Protein AF-A0A8T6VBH2-F1 (afdb_monomer_lite)

pLDDT: mean 76.06, std 14.24, range [34.16, 90.25]

Radius of gyration: 12.53 Å; chains: 1; bounding box: 28×34×26 Å

Sequence (60 aa):
MKVIKTQDIRDIRVVCNGAVRKDKWAQIRDPRTGEVLHTGQLLYIKRVALKKYGKLVSLS

Secondary structure (DSSP, 8-state):
------------EEEEE-S-TTS-EEEEE-TTT--EEEEEEHHHHHHHHHHHH-------

Structure (mmCIF, N/CA/C/O backbone):
data_AF-A0A8T6VBH2-F1
#
_entry.id   AF-A0A8T6VBH2-F1
#
loop_
_atom_site.group_PDB
_atom_site.id
_atom_site.type_symbol
_atom_site.label_atom_id
_atom_site.label_alt_id
_atom_site.label_comp_id
_atom_site.label_asym_id
_atom_site.label_entity_id
_atom_site.label_seq_id
_atom_site.pdbx_PDB_ins_code
_atom_site.Cartn_x
_atom_site.Cartn_y
_atom_site.Cartn_z
_atom_site.occupancy
_atom_site.B_iso_or_equiv
_atom_site.auth_seq_id
_atom_site.auth_comp_id
_atom_site.auth_asym_id
_atom_site.auth_atom_id
_atom_site.pdbx_PDB_model_num
ATOM 1 N N . MET A 1 1 ? -9.153 29.059 14.988 1.00 34.16 1 MET A N 1
ATOM 2 C CA . MET A 1 1 ? -9.643 27.662 14.998 1.00 34.16 1 MET A CA 1
ATOM 3 C C . MET A 1 1 ? -8.666 26.807 14.199 1.00 34.16 1 MET A C 1
ATOM 5 O O . MET A 1 1 ? -8.525 27.036 13.005 1.00 34.16 1 MET A O 1
ATOM 9 N N . LYS A 1 2 ? -7.908 25.901 14.833 1.00 41.78 2 LYS A N 1
ATOM 10 C CA . LYS A 1 2 ? -7.075 24.942 14.089 1.00 41.78 2 LYS A CA 1
ATOM 11 C C . LYS A 1 2 ? -8.004 23.839 13.596 1.00 41.78 2 LYS A C 1
ATOM 13 O O . LYS A 1 2 ? -8.568 23.119 14.410 1.00 41.78 2 LYS A O 1
ATOM 18 N N . VAL A 1 3 ? -8.191 23.742 12.283 1.00 51.97 3 VAL A N 1
ATOM 19 C CA . VAL A 1 3 ? -8.902 22.618 11.666 1.00 51.97 3 VAL A CA 1
ATOM 20 C C . VAL A 1 3 ? -8.064 21.372 11.937 1.00 51.97 3 VAL A C 1
ATOM 22 O O . VAL A 1 3 ? -7.028 21.165 11.302 1.00 51.97 3 VAL A O 1
ATOM 25 N N . ILE A 1 4 ? -8.462 20.583 12.934 1.00 52.06 4 ILE A N 1
ATOM 26 C CA . ILE A 1 4 ? -7.893 19.259 13.165 1.00 52.06 4 ILE A CA 1
ATOM 27 C C . ILE A 1 4 ? -8.332 18.450 11.951 1.00 52.06 4 ILE A C 1
ATOM 29 O O . ILE A 1 4 ? -9.510 18.141 11.801 1.00 52.06 4 ILE A O 1
ATOM 33 N N . LYS A 1 5 ? -7.410 18.216 11.012 1.00 51.06 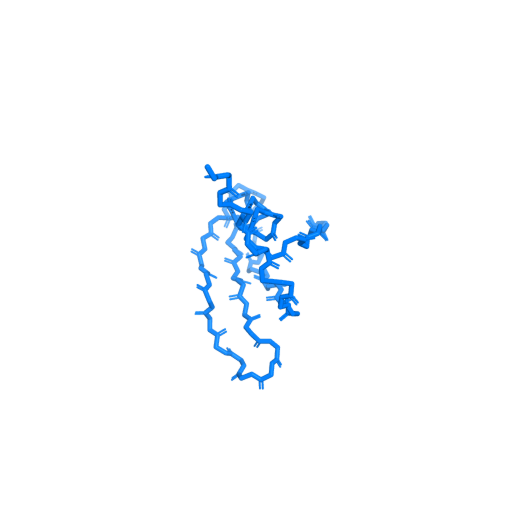5 LYS A N 1
ATOM 34 C CA . LYS A 1 5 ? -7.681 17.369 9.852 1.00 51.06 5 LYS A CA 1
ATOM 35 C C . LYS A 1 5 ? -8.000 15.989 10.403 1.00 51.06 5 LYS A C 1
ATOM 37 O O . LYS A 1 5 ? -7.084 15.306 10.851 1.00 51.06 5 LYS A O 1
ATOM 42 N N . THR A 1 6 ? -9.280 15.625 10.411 1.00 50.53 6 THR A N 1
ATOM 43 C CA . THR A 1 6 ? -9.745 14.288 10.765 1.00 50.53 6 THR A CA 1
ATOM 44 C C . THR A 1 6 ? -9.002 13.324 9.859 1.00 50.53 6 THR A C 1
ATOM 46 O O . THR A 1 6 ? -9.228 13.288 8.649 1.00 50.53 6 THR A O 1
ATOM 49 N N . GLN A 1 7 ? -8.007 12.643 10.415 1.00 58.53 7 GLN A N 1
ATOM 50 C CA . GLN A 1 7 ? -7.285 11.618 9.693 1.00 58.53 7 GLN A CA 1
ATOM 51 C C . GLN A 1 7 ? -8.287 10.478 9.570 1.00 58.53 7 GLN A C 1
ATOM 53 O O . GLN A 1 7 ? -8.702 9.907 10.573 1.00 58.53 7 GLN A O 1
ATOM 58 N N . ASP A 1 8 ? -8.795 10.265 8.361 1.00 58.28 8 ASP A N 1
ATOM 59 C CA . ASP A 1 8 ? -9.801 9.250 8.077 1.00 58.28 8 ASP A CA 1
ATOM 60 C C . ASP A 1 8 ? -9.061 7.908 8.193 1.00 58.28 8 ASP A C 1
ATOM 62 O O . ASP A 1 8 ? -8.404 7.465 7.245 1.00 58.28 8 ASP A O 1
ATOM 66 N N . ILE A 1 9 ? -9.044 7.330 9.405 1.00 61.16 9 ILE A N 1
ATOM 67 C CA . ILE A 1 9 ? -8.441 6.024 9.708 1.00 61.16 9 ILE A CA 1
ATOM 68 C C . ILE A 1 9 ? -9.336 4.966 9.057 1.00 61.16 9 ILE A C 1
ATOM 70 O O . ILE A 1 9 ? -10.069 4.227 9.709 1.00 61.16 9 ILE A O 1
ATOM 74 N N . ARG A 1 10 ? -9.342 4.949 7.726 1.00 68.44 10 ARG A N 1
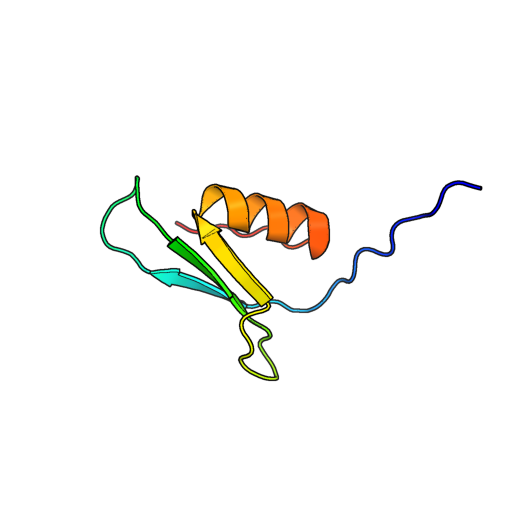ATOM 75 C CA . ARG A 1 10 ? -9.971 3.904 6.936 1.00 68.44 10 ARG A CA 1
ATOM 76 C C . ARG A 1 10 ? -8.996 2.759 6.837 1.00 68.44 10 ARG A C 1
ATOM 78 O O . ARG A 1 10 ? -7.803 2.961 6.596 1.00 68.44 10 ARG A O 1
ATOM 85 N N . ASP A 1 11 ? -9.517 1.552 6.994 1.00 76.62 11 ASP A N 1
ATOM 86 C CA . ASP A 1 11 ? -8.725 0.386 6.672 1.00 76.62 11 ASP A CA 1
ATOM 87 C C . ASP A 1 11 ? -8.436 0.404 5.168 1.00 76.62 11 ASP A C 1
ATOM 89 O O . ASP A 1 11 ? -9.340 0.548 4.350 1.00 76.62 11 ASP A O 1
ATOM 93 N N . ILE A 1 12 ? -7.157 0.343 4.810 1.00 82.12 12 ILE A N 1
ATOM 94 C CA . ILE A 1 12 ? -6.694 0.388 3.424 1.00 82.12 12 ILE A CA 1
ATOM 95 C C . ILE A 1 12 ? -5.811 -0.816 3.122 1.00 82.12 12 ILE A C 1
ATOM 97 O O . ILE A 1 12 ? -4.966 -1.212 3.933 1.00 82.12 12 ILE A O 1
ATOM 101 N N . ARG A 1 13 ? -5.951 -1.380 1.925 1.00 85.00 13 ARG A N 1
ATOM 102 C CA . ARG A 1 13 ? -5.083 -2.445 1.421 1.00 85.00 13 ARG A CA 1
ATOM 103 C C . ARG A 1 13 ? -4.089 -1.855 0.435 1.00 85.00 13 ARG A C 1
ATOM 105 O O . ARG A 1 13 ? -4.492 -1.259 -0.556 1.00 85.00 13 ARG A O 1
ATOM 112 N N . VAL A 1 14 ? -2.792 -2.031 0.680 1.00 83.44 14 VAL A N 1
ATOM 113 C CA . VAL A 1 14 ? -1.760 -1.614 -0.279 1.00 83.44 14 VAL A CA 1
ATOM 114 C C . VAL A 1 14 ? -1.290 -2.820 -1.075 1.00 83.44 14 VAL A C 1
ATOM 116 O O . VAL A 1 14 ? -0.874 -3.821 -0.498 1.00 83.44 14 VAL A O 1
ATOM 119 N N . VAL A 1 15 ? -1.375 -2.724 -2.397 1.00 85.50 15 VAL A N 1
ATOM 120 C CA . VAL A 1 15 ? -0.950 -3.763 -3.340 1.00 85.50 15 VAL A CA 1
ATOM 121 C C . VAL A 1 15 ? 0.221 -3.226 -4.150 1.00 85.50 15 VAL A C 1
ATOM 123 O O . VAL A 1 15 ? 0.131 -2.126 -4.687 1.00 85.50 15 VAL A O 1
ATOM 126 N N . CYS A 1 16 ? 1.304 -3.992 -4.253 1.00 84.00 16 CYS A N 1
ATOM 127 C CA . CYS A 1 16 ? 2.479 -3.639 -5.051 1.00 84.00 16 CYS A CA 1
ATOM 128 C C . CYS A 1 16 ? 2.585 -4.534 -6.272 1.00 84.00 16 CYS A C 1
ATOM 130 O O . CYS A 1 16 ? 2.462 -5.748 -6.136 1.00 84.00 16 CYS A O 1
ATOM 132 N N . ASN A 1 17 ? 2.894 -3.947 -7.427 1.00 74.44 17 ASN A N 1
ATOM 133 C CA . ASN A 1 17 ? 3.269 -4.712 -8.608 1.00 74.44 17 ASN A CA 1
ATOM 134 C C . ASN A 1 17 ? 4.800 -4.722 -8.695 1.00 74.44 17 ASN A C 1
ATOM 136 O O . ASN A 1 17 ? 5.438 -3.669 -8.777 1.00 74.44 17 ASN A O 1
ATOM 140 N N . GLY A 1 18 ? 5.400 -5.898 -8.531 1.00 64.44 18 GLY A N 1
ATOM 141 C CA . GLY A 1 18 ? 6.843 -6.057 -8.393 1.00 64.44 18 GLY A CA 1
ATOM 142 C C . GLY A 1 18 ? 7.490 -6.553 -9.678 1.00 64.44 18 GLY A C 1
ATOM 143 O O . GLY A 1 18 ? 7.123 -7.612 -10.169 1.00 64.44 18 GLY A O 1
ATOM 144 N N . ALA A 1 19 ? 8.511 -5.840 -10.152 1.00 58.97 19 ALA A N 1
ATOM 145 C CA . ALA A 1 19 ? 9.564 -6.452 -10.964 1.00 58.97 19 ALA A CA 1
ATOM 146 C C . ALA A 1 19 ? 10.950 -5.883 -10.613 1.00 58.97 19 ALA A C 1
ATOM 148 O O . ALA A 1 19 ? 11.895 -6.648 -10.464 1.00 58.97 19 ALA A O 1
ATOM 149 N N . VAL A 1 20 ? 11.093 -4.571 -10.363 1.00 58.56 20 VAL A N 1
ATOM 150 C CA . VAL A 1 20 ? 12.409 -3.976 -10.051 1.00 58.56 20 VAL A CA 1
ATOM 151 C C . VAL A 1 20 ? 12.273 -2.818 -9.054 1.00 58.56 20 VAL A C 1
ATOM 153 O O . VAL A 1 20 ? 11.351 -2.013 -9.149 1.00 58.56 20 VAL A O 1
ATOM 156 N N . ARG A 1 21 ? 13.177 -2.726 -8.062 1.00 62.50 21 ARG A N 1
ATOM 157 C CA . ARG A 1 21 ? 13.108 -1.785 -6.915 1.00 62.50 21 ARG A CA 1
ATOM 158 C C . ARG A 1 21 ? 12.884 -0.309 -7.286 1.00 62.50 21 ARG A C 1
ATOM 160 O O . ARG A 1 21 ? 12.303 0.405 -6.473 1.00 62.50 21 ARG A O 1
ATOM 167 N N . LYS A 1 22 ? 13.346 0.141 -8.457 1.00 64.06 22 LYS A N 1
ATOM 168 C CA . LYS A 1 22 ? 13.243 1.544 -8.899 1.00 64.06 22 LYS A CA 1
ATOM 169 C C . LYS A 1 22 ? 11.876 1.895 -9.496 1.00 64.06 22 LYS A C 1
ATOM 171 O O . LYS A 1 22 ? 11.435 3.026 -9.333 1.00 64.06 22 LYS A O 1
ATOM 176 N N . ASP A 1 23 ? 11.166 0.903 -10.028 1.00 68.88 23 ASP A N 1
ATOM 177 C CA . ASP A 1 23 ? 9.879 1.076 -10.711 1.00 68.88 23 ASP A CA 1
ATOM 178 C C . ASP A 1 23 ? 8.747 0.351 -9.978 1.00 68.88 23 ASP A C 1
ATOM 180 O O . ASP A 1 23 ? 7.754 -0.056 -10.577 1.00 68.88 23 ASP A O 1
ATOM 184 N N . LYS A 1 24 ? 8.877 0.153 -8.657 1.00 78.25 24 LYS A N 1
ATOM 185 C CA . LYS A 1 24 ? 7.791 -0.427 -7.861 1.00 78.25 24 LYS A CA 1
ATOM 186 C C . LYS A 1 24 ? 6.609 0.543 -7.867 1.00 78.25 24 LYS A C 1
ATOM 188 O O . LYS A 1 24 ? 6.658 1.614 -7.254 1.00 78.25 24 LYS A O 1
ATOM 193 N N . TRP A 1 25 ? 5.532 0.131 -8.519 1.00 85.75 25 TRP A N 1
ATOM 194 C CA . TRP A 1 25 ? 4.232 0.776 -8.417 1.00 85.75 25 TRP A CA 1
ATOM 195 C C . TRP A 1 25 ? 3.415 0.117 -7.315 1.00 85.75 25 TRP A C 1
ATOM 197 O O . TRP A 1 25 ? 3.484 -1.094 -7.094 1.00 85.75 25 TRP A O 1
ATOM 207 N N . ALA A 1 26 ? 2.640 0.934 -6.617 1.00 87.94 26 ALA A N 1
ATOM 208 C CA . ALA A 1 26 ? 1.708 0.486 -5.608 1.00 87.94 26 ALA A CA 1
ATOM 209 C C . ALA A 1 26 ? 0.347 1.160 -5.788 1.00 87.94 26 ALA A C 1
ATOM 211 O O . ALA A 1 26 ? 0.213 2.236 -6.377 1.00 87.94 26 ALA A O 1
ATOM 212 N N . GLN A 1 27 ? -0.671 0.496 -5.265 1.00 90.25 27 GLN A N 1
ATOM 213 C CA . GLN A 1 27 ? -2.045 0.961 -5.258 1.00 90.25 27 GLN A CA 1
ATOM 214 C C . GLN A 1 27 ? -2.589 0.856 -3.843 1.00 90.25 27 GLN A C 1
ATOM 216 O O . GLN A 1 27 ? -2.413 -0.169 -3.187 1.00 90.25 27 GLN A O 1
ATOM 221 N N . ILE A 1 28 ? -3.258 1.906 -3.382 1.00 88.81 28 ILE A N 1
ATOM 222 C CA . ILE A 1 28 ? -4.109 1.860 -2.198 1.00 88.81 28 ILE A CA 1
ATOM 223 C C . ILE A 1 28 ? -5.501 1.488 -2.679 1.00 88.81 28 ILE A C 1
ATOM 225 O O . ILE A 1 28 ? -6.069 2.190 -3.515 1.00 88.81 28 ILE A O 1
ATOM 229 N N . ARG A 1 29 ? -6.045 0.407 -2.137 1.00 89.88 29 ARG A N 1
ATOM 230 C CA . ARG A 1 29 ? -7.402 -0.050 -2.399 1.00 89.88 29 ARG A CA 1
ATOM 231 C C . ARG A 1 29 ? -8.229 -0.036 -1.128 1.00 89.88 29 ARG A C 1
ATOM 233 O O . ARG A 1 29 ? -7.704 -0.286 -0.039 1.00 89.88 29 ARG A O 1
ATOM 240 N N . ASP A 1 30 ? -9.513 0.231 -1.284 1.00 85.94 30 ASP A N 1
ATOM 241 C CA . ASP A 1 30 ? -10.489 -0.039 -0.242 1.00 85.94 30 ASP A CA 1
ATOM 242 C C . ASP A 1 30 ? -10.635 -1.570 -0.101 1.00 85.94 30 ASP A C 1
ATOM 244 O O . ASP A 1 30 ? -10.868 -2.261 -1.097 1.00 85.94 30 ASP A O 1
ATOM 248 N N . PRO A 1 31 ? -10.434 -2.147 1.095 1.00 83.38 31 PRO A N 1
ATOM 249 C CA . PRO A 1 31 ? -10.514 -3.588 1.296 1.00 83.38 31 PRO A CA 1
ATOM 250 C C . PRO A 1 31 ? -11.944 -4.133 1.204 1.00 83.38 31 PRO A C 1
ATOM 252 O O . PRO A 1 31 ? -12.098 -5.332 0.987 1.00 83.38 31 PRO A O 1
ATOM 255 N N . ARG A 1 32 ? -12.974 -3.296 1.379 1.00 83.75 32 ARG A N 1
ATOM 256 C CA . ARG A 1 32 ? -14.386 -3.702 1.359 1.00 83.75 32 ARG A CA 1
ATOM 257 C C . ARG A 1 32 ? -14.965 -3.662 -0.045 1.00 83.75 32 ARG A C 1
ATOM 259 O O . ARG A 1 32 ? -15.651 -4.598 -0.436 1.00 83.75 32 ARG A O 1
ATOM 266 N N . THR A 1 33 ? -14.696 -2.593 -0.791 1.00 86.62 33 THR A N 1
ATOM 267 C CA . THR A 1 33 ? -15.242 -2.414 -2.149 1.00 86.62 33 THR A CA 1
ATOM 268 C C . THR A 1 33 ? -14.283 -2.887 -3.238 1.00 86.62 33 THR A C 1
ATOM 270 O O . THR A 1 33 ? -14.699 -3.135 -4.364 1.00 86.62 33 THR A O 1
ATOM 273 N N . GLY A 1 34 ? -12.991 -3.021 -2.924 1.00 84.38 34 GLY A N 1
ATOM 274 C CA . GLY A 1 34 ? -11.947 -3.307 -3.908 1.00 84.38 34 GLY A CA 1
ATOM 275 C C . GLY A 1 34 ? -11.565 -2.100 -4.769 1.00 84.38 34 GLY A C 1
ATOM 276 O O . GLY A 1 34 ? -10.679 -2.226 -5.619 1.00 84.38 34 GLY A O 1
ATOM 277 N N . GLU A 1 35 ? -12.184 -0.936 -4.547 1.00 89.50 35 GLU A N 1
ATOM 278 C CA . GLU A 1 35 ? -11.933 0.278 -5.319 1.00 89.50 35 GLU A CA 1
ATOM 279 C C . GLU A 1 35 ? -10.508 0.791 -5.134 1.00 89.50 35 GLU A C 1
ATOM 281 O O . GLU A 1 35 ? -9.938 0.755 -4.042 1.00 89.50 35 GLU A O 1
ATOM 286 N N . VAL A 1 36 ? -9.928 1.317 -6.211 1.00 89.94 36 VAL A N 1
ATOM 287 C CA . VAL A 1 36 ? -8.592 1.912 -6.188 1.00 89.94 36 VAL A CA 1
ATOM 288 C C . VAL A 1 36 ? -8.699 3.369 -5.750 1.00 89.94 36 VAL A C 1
ATOM 290 O O . VAL A 1 36 ? -9.170 4.222 -6.493 1.00 89.94 36 VAL A O 1
ATOM 293 N N . LEU A 1 37 ? -8.217 3.661 -4.544 1.00 88.06 37 LEU A N 1
ATOM 294 C CA . LEU A 1 37 ? -8.232 5.003 -3.964 1.00 88.06 37 LEU A CA 1
ATOM 295 C C . LEU A 1 37 ? -7.053 5.850 -4.452 1.00 88.06 37 LEU A C 1
ATOM 297 O O . LEU A 1 37 ? -7.200 7.050 -4.663 1.00 88.06 37 LEU A O 1
ATOM 301 N N . HIS A 1 38 ? -5.871 5.236 -4.581 1.00 87.69 38 HIS A N 1
ATOM 302 C CA . HIS A 1 38 ? -4.641 5.889 -5.048 1.00 87.69 38 HIS A CA 1
ATOM 303 C C . HIS A 1 38 ? -3.780 4.909 -5.831 1.00 87.69 38 HIS A C 1
ATOM 305 O O . HIS A 1 38 ? -3.669 3.748 -5.449 1.00 87.69 38 HIS A O 1
ATOM 311 N N . THR A 1 39 ? -3.101 5.395 -6.866 1.00 90.19 39 THR A N 1
ATOM 312 C CA . THR A 1 39 ? -2.107 4.635 -7.636 1.00 90.19 39 THR A CA 1
ATOM 313 C C . THR A 1 39 ? -0.876 5.498 -7.854 1.00 90.19 39 THR A C 1
ATOM 315 O O . THR A 1 39 ? -0.996 6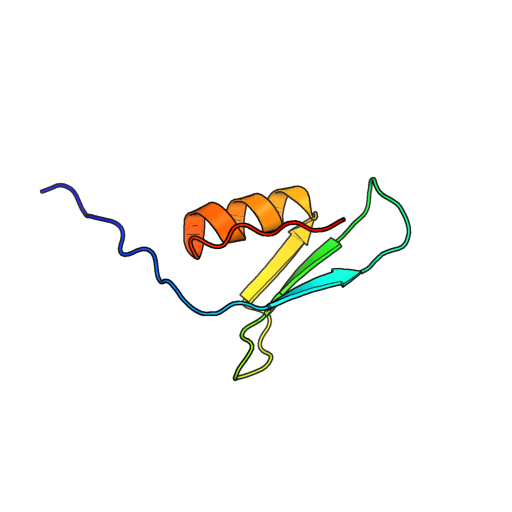.693 -8.111 1.00 90.19 39 THR A O 1
ATOM 318 N N . GLY A 1 40 ? 0.314 4.916 -7.733 1.00 89.00 40 GLY A N 1
ATOM 319 C CA . GLY A 1 40 ? 1.554 5.645 -7.963 1.00 89.00 40 GLY A CA 1
ATOM 320 C C . GLY A 1 40 ? 2.792 4.840 -7.606 1.00 89.00 40 GLY A C 1
ATOM 321 O O . GLY A 1 40 ? 2.726 3.650 -7.306 1.00 89.00 40 GLY A O 1
ATOM 322 N N . GLN A 1 41 ? 3.936 5.515 -7.588 1.00 87.38 41 GLN A N 1
ATOM 323 C CA . GLN A 1 41 ? 5.182 4.921 -7.117 1.00 87.38 41 GLN A CA 1
ATOM 324 C C . GLN A 1 41 ? 5.095 4.535 -5.636 1.00 87.38 41 GLN A C 1
ATOM 326 O O . GLN A 1 41 ? 4.447 5.204 -4.826 1.00 87.38 41 GLN A O 1
ATOM 331 N N . LEU A 1 42 ? 5.826 3.491 -5.255 1.00 85.50 42 LEU A N 1
ATOM 332 C CA . LEU A 1 42 ? 5.845 2.946 -3.899 1.00 85.50 42 LEU A CA 1
ATOM 333 C C . LEU A 1 42 ? 6.104 4.006 -2.817 1.00 85.50 42 LEU A C 1
ATOM 335 O O . LEU A 1 42 ? 5.410 4.039 -1.802 1.00 85.50 42 LEU A O 1
ATOM 339 N N . LEU A 1 43 ? 7.096 4.878 -3.024 1.00 85.00 43 LEU A N 1
ATOM 340 C CA . LEU A 1 43 ? 7.454 5.929 -2.063 1.00 85.00 43 LEU A CA 1
ATOM 341 C C . LEU A 1 43 ? 6.336 6.964 -1.902 1.00 85.00 43 LEU A C 1
ATOM 343 O O . LEU A 1 43 ? 6.037 7.387 -0.783 1.00 85.00 43 LEU A O 1
ATOM 347 N N . TYR A 1 44 ? 5.692 7.334 -3.011 1.00 87.81 44 TYR A N 1
ATOM 348 C CA . TYR A 1 44 ? 4.538 8.224 -2.998 1.00 87.81 44 TYR A CA 1
ATOM 349 C C . TYR A 1 44 ? 3.383 7.597 -2.211 1.00 87.81 44 TYR A C 1
ATOM 351 O O . TYR A 1 44 ? 2.848 8.218 -1.293 1.00 87.81 44 TYR A O 1
ATOM 359 N N . ILE A 1 45 ? 3.067 6.332 -2.484 1.00 89.12 45 ILE A N 1
ATOM 360 C CA . ILE A 1 45 ? 1.983 5.610 -1.815 1.00 89.12 45 ILE A CA 1
ATOM 361 C C . ILE A 1 45 ? 2.254 5.413 -0.321 1.00 89.12 45 ILE A C 1
ATOM 363 O O . ILE A 1 45 ? 1.344 5.620 0.477 1.00 89.12 45 ILE A O 1
ATOM 367 N N . LYS A 1 46 ? 3.495 5.122 0.093 1.00 86.06 46 LYS A N 1
ATOM 368 C CA . LYS A 1 46 ? 3.876 5.086 1.520 1.00 86.06 46 LYS A CA 1
ATOM 369 C C . LYS A 1 46 ? 3.596 6.423 2.212 1.00 86.06 46 LYS A C 1
ATOM 371 O O . LYS A 1 46 ? 3.041 6.450 3.309 1.00 86.06 46 LYS A O 1
ATOM 376 N N . ARG A 1 47 ? 3.926 7.542 1.556 1.00 87.50 47 ARG A N 1
ATOM 377 C CA . ARG A 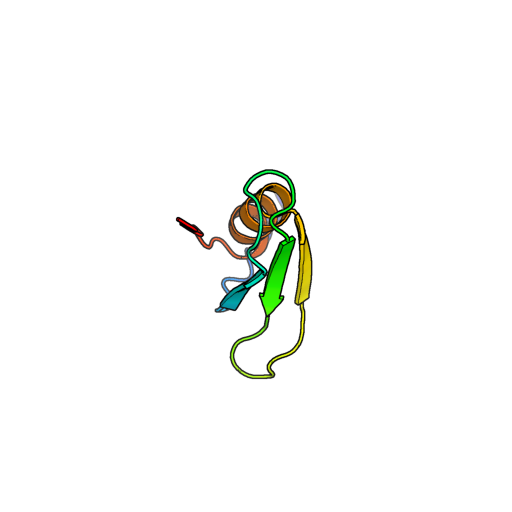1 47 ? 3.657 8.888 2.083 1.00 87.50 47 ARG A CA 1
ATOM 378 C C . ARG A 1 47 ? 2.157 9.174 2.175 1.00 87.50 47 ARG A C 1
ATOM 380 O O . ARG A 1 47 ? 1.719 9.752 3.168 1.00 87.50 47 ARG A O 1
ATOM 387 N N . VAL A 1 48 ? 1.372 8.774 1.174 1.00 88.38 48 VAL A N 1
ATOM 388 C CA . VAL A 1 48 ? -0.092 8.944 1.175 1.00 88.38 48 VAL A CA 1
ATOM 389 C C . VAL A 1 48 ? -0.749 8.075 2.248 1.00 88.38 48 VAL A C 1
ATOM 391 O O . VAL A 1 48 ? -1.583 8.583 2.993 1.00 88.38 48 VAL A O 1
ATOM 394 N N . ALA A 1 49 ? -0.341 6.812 2.384 1.00 85.06 49 ALA A N 1
ATOM 395 C CA . ALA A 1 49 ? -0.838 5.897 3.410 1.00 85.06 49 ALA A CA 1
ATOM 396 C C . ALA A 1 49 ? -0.631 6.462 4.822 1.00 85.06 49 ALA A C 1
ATOM 398 O O . ALA A 1 49 ? -1.577 6.521 5.605 1.00 85.06 49 ALA A O 1
ATOM 399 N N . LEU A 1 50 ? 0.564 6.986 5.105 1.00 85.00 50 LEU A N 1
ATOM 400 C CA . LEU A 1 50 ? 0.868 7.596 6.397 1.00 85.00 50 LEU A CA 1
ATOM 401 C C . LEU A 1 50 ? 0.106 8.914 6.609 1.00 85.00 50 LEU A C 1
ATOM 403 O O . LEU A 1 50 ? -0.518 9.116 7.645 1.00 85.00 50 LEU A O 1
ATOM 407 N N . LYS A 1 51 ? 0.133 9.823 5.627 1.00 86.12 51 LYS A N 1
ATOM 408 C CA . LYS A 1 51 ? -0.417 11.179 5.788 1.00 86.12 51 LYS A CA 1
ATOM 409 C C . LYS A 1 51 ? -1.942 11.215 5.760 1.00 86.12 51 LYS A C 1
ATOM 411 O O . LYS A 1 51 ? -2.532 12.004 6.491 1.00 86.12 51 LYS A O 1
ATOM 416 N N . LYS A 1 52 ? -2.580 10.415 4.905 1.00 83.81 52 LYS A N 1
ATOM 417 C CA . LYS A 1 52 ? -4.032 10.457 4.682 1.00 83.81 52 LYS A CA 1
ATOM 418 C C . LYS A 1 52 ? -4.782 9.423 5.519 1.00 83.81 52 LYS A C 1
ATOM 420 O O . LYS A 1 52 ? -5.847 9.748 6.023 1.00 83.81 52 LYS A O 1
ATOM 425 N N . TYR A 1 53 ? -4.200 8.237 5.690 1.00 83.00 53 TYR A N 1
ATOM 426 C CA . TYR A 1 53 ? -4.858 7.095 6.331 1.00 83.00 53 TYR A CA 1
ATOM 427 C C . TYR A 1 53 ? -4.210 6.682 7.662 1.00 83.00 53 TYR A C 1
ATOM 429 O O . TYR A 1 53 ? -4.679 5.749 8.303 1.00 83.00 53 TYR A O 1
ATOM 437 N N . GLY A 1 54 ? -3.115 7.333 8.078 1.00 80.69 54 GLY A N 1
ATOM 438 C CA . GLY A 1 54 ? -2.410 7.003 9.322 1.00 80.69 54 GLY A CA 1
ATOM 439 C C . GLY A 1 54 ? -1.760 5.614 9.335 1.00 80.69 54 GLY A C 1
ATOM 440 O O . GLY A 1 54 ? -1.352 5.148 10.395 1.00 80.69 54 GLY A O 1
ATOM 441 N N . LYS A 1 55 ? -1.654 4.930 8.185 1.00 79.19 55 LYS A N 1
ATOM 442 C CA . LYS A 1 55 ? -1.180 3.540 8.112 1.00 79.19 55 LYS A CA 1
ATOM 443 C C . LYS A 1 55 ? 0.308 3.488 7.775 1.00 79.19 55 LYS A C 1
ATOM 445 O O . LYS A 1 55 ? 0.734 3.947 6.713 1.00 79.19 55 LYS A O 1
ATOM 450 N N . LEU A 1 56 ? 1.096 2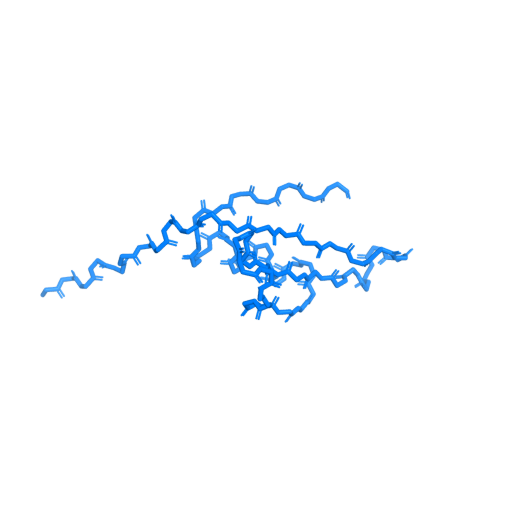.888 8.667 1.00 74.25 56 LEU A N 1
ATOM 451 C CA . LEU A 1 56 ? 2.495 2.549 8.411 1.00 74.25 56 L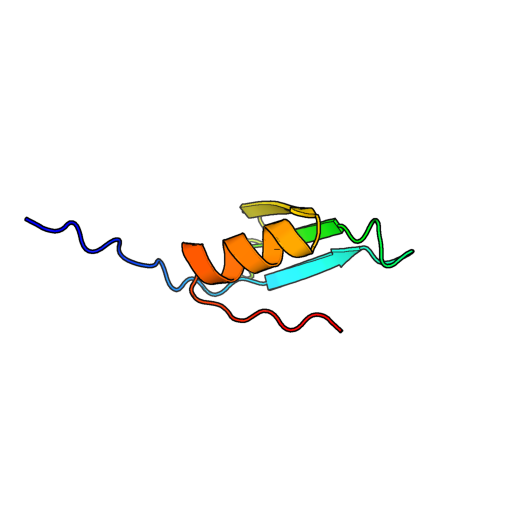EU A CA 1
ATOM 452 C C . LEU A 1 56 ? 2.558 1.314 7.515 1.00 74.25 56 LEU A C 1
ATOM 454 O O . LEU A 1 56 ? 2.185 0.211 7.903 1.00 74.25 56 LEU A O 1
ATOM 458 N N . VAL A 1 57 ? 3.023 1.520 6.288 1.00 73.25 57 VAL A N 1
ATOM 459 C CA . VAL A 1 57 ? 3.087 0.478 5.268 1.00 73.25 57 VAL A CA 1
ATOM 460 C C . VAL A 1 57 ? 4.537 0.022 5.115 1.00 73.25 57 VAL A C 1
ATOM 462 O O . VAL A 1 57 ? 5.342 0.658 4.425 1.00 73.25 57 VAL A O 1
ATOM 465 N N . SER A 1 58 ? 4.872 -1.088 5.774 1.00 64.75 58 SER A N 1
ATOM 466 C CA . SER A 1 58 ? 6.140 -1.786 5.563 1.00 64.75 58 SER A CA 1
ATOM 467 C C . SER A 1 58 ? 5.991 -2.712 4.357 1.00 64.75 58 SER A C 1
ATOM 469 O O . SER A 1 58 ? 5.321 -3.736 4.424 1.00 64.75 58 SER A O 1
ATOM 471 N N . LEU A 1 59 ? 6.541 -2.294 3.218 1.00 63.09 59 LEU A N 1
ATOM 472 C CA . LEU A 1 59 ? 6.604 -3.106 2.002 1.00 63.09 59 LEU A CA 1
ATOM 473 C C . LEU A 1 59 ? 8.066 -3.484 1.801 1.00 63.09 59 LEU A C 1
ATOM 475 O O . LEU A 1 59 ? 8.868 -2.593 1.481 1.00 63.09 59 LEU A O 1
ATOM 479 N N . SER A 1 60 ? 8.359 -4.757 2.071 1.00 52.56 60 SER A N 1
ATOM 480 C CA . SER A 1 60 ? 9.656 -5.428 1.925 1.00 52.56 60 SER A CA 1
ATOM 481 C C . SER A 1 60 ? 10.048 -5.622 0.452 1.00 52.56 60 SER A C 1
ATOM 483 O O . SER A 1 60 ? 9.158 -5.714 -0.429 1.00 52.56 60 SER A O 1
#

Foldseek 3Di:
DPPPPPQAQADWDKDWDDDDPVAIKIFIARPPPRHTPDIDHPVVVCVCCCPRNVDRDDDD